Protein AF-A0A6L4ZLK7-F1 (afdb_monomer)

Sequence (116 aa):
DGSIREAPELDFTKRKELFRARAYHLLGQIRFKQGQLEEASKALKLSVDTFAESAEQRIAISHLATVTQVSGNDKEALNLYIKSYNKYDENATVQKSMIENLYRKIHGSVEGLELK

pLDDT: mean 93.11, std 10.67, range [40.44, 98.75]

Structure (mmCIF, N/CA/C/O backbone):
data_AF-A0A6L4ZLK7-F1
#
_entry.id   AF-A0A6L4ZLK7-F1
#
loop_
_atom_site.group_PDB
_atom_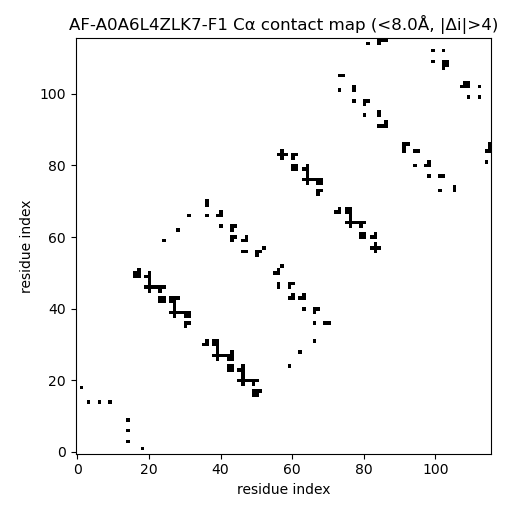site.id
_atom_site.type_symbol
_atom_site.label_atom_id
_atom_site.label_alt_id
_atom_site.label_comp_id
_atom_site.label_asym_id
_atom_site.label_entity_id
_atom_site.label_seq_id
_atom_site.pdbx_PDB_ins_code
_atom_site.Cartn_x
_atom_site.Cartn_y
_atom_site.Cartn_z
_atom_site.occupancy
_atom_site.B_iso_or_equiv
_atom_site.auth_seq_id
_atom_site.auth_comp_id
_atom_site.auth_asym_id
_atom_site.auth_atom_id
_atom_site.pdbx_PDB_model_num
ATOM 1 N N . ASP A 1 1 ? -3.822 -6.164 -20.561 1.00 40.44 1 ASP A N 1
ATOM 2 C CA . ASP A 1 1 ? -2.827 -6.006 -21.629 1.00 40.44 1 ASP A CA 1
ATOM 3 C C . ASP A 1 1 ? -1.469 -5.812 -20.983 1.00 40.44 1 ASP A C 1
ATOM 5 O O . ASP A 1 1 ? -1.395 -5.185 -19.940 1.00 40.44 1 ASP A O 1
ATOM 9 N N . GLY A 1 2 ? -0.441 -6.494 -21.478 1.00 47.56 2 GLY A N 1
ATOM 10 C CA . GLY A 1 2 ? 0.910 -6.515 -20.892 1.00 47.56 2 GLY A CA 1
ATOM 11 C C . GLY A 1 2 ? 1.971 -6.433 -21.983 1.00 47.56 2 GLY A C 1
ATOM 12 O O . GLY A 1 2 ? 3.002 -7.097 -21.923 1.00 47.56 2 GLY A O 1
ATOM 13 N N . SER A 1 3 ? 1.652 -5.702 -23.047 1.00 52.94 3 SER A N 1
ATOM 14 C CA . SER A 1 3 ? 2.485 -5.606 -24.237 1.00 52.94 3 SER A CA 1
ATOM 15 C C . SER A 1 3 ? 3.661 -4.663 -23.997 1.00 52.94 3 SER A C 1
ATOM 17 O O . SER A 1 3 ? 3.519 -3.603 -23.394 1.00 52.94 3 SER A O 1
ATOM 19 N N . ILE A 1 4 ? 4.817 -5.009 -24.571 1.00 50.88 4 ILE A N 1
ATOM 20 C CA . ILE A 1 4 ? 6.055 -4.205 -24.618 1.00 50.88 4 ILE A CA 1
ATOM 21 C C . ILE A 1 4 ? 5.803 -2.770 -25.143 1.00 50.88 4 ILE A C 1
ATOM 23 O O . ILE A 1 4 ? 6.613 -1.875 -24.918 1.00 50.88 4 ILE A O 1
ATOM 27 N N . ARG A 1 5 ? 4.666 -2.542 -25.814 1.00 60.53 5 ARG A N 1
ATOM 28 C CA . ARG A 1 5 ? 4.244 -1.260 -26.394 1.00 60.53 5 ARG A CA 1
ATOM 29 C C . ARG A 1 5 ? 3.728 -0.222 -25.391 1.00 60.53 5 ARG A C 1
ATOM 31 O O . ARG A 1 5 ? 3.576 0.921 -25.795 1.00 60.53 5 ARG A O 1
ATOM 38 N N . GLU A 1 6 ? 3.443 -0.587 -24.141 1.00 67.25 6 GLU A N 1
ATOM 39 C CA . GLU A 1 6 ? 2.865 0.354 -23.159 1.00 67.25 6 GLU A CA 1
ATOM 40 C C . GLU A 1 6 ? 3.884 1.324 -22.546 1.00 67.25 6 GLU A C 1
ATOM 42 O O . GLU A 1 6 ? 3.484 2.359 -22.029 1.00 67.25 6 GLU A O 1
ATOM 47 N N . ALA A 1 7 ? 5.181 1.004 -22.612 1.00 70.19 7 ALA A N 1
ATOM 48 C CA . ALA A 1 7 ? 6.256 1.832 -22.057 1.00 70.19 7 ALA A CA 1
ATOM 49 C C . ALA A 1 7 ? 7.489 1.852 -22.990 1.00 70.19 7 ALA A C 1
ATOM 51 O O . ALA A 1 7 ? 8.555 1.302 -22.658 1.00 70.19 7 ALA A O 1
ATOM 52 N N . PRO A 1 8 ? 7.340 2.375 -24.224 1.00 72.31 8 PRO A N 1
ATOM 53 C CA . PRO A 1 8 ? 8.416 2.413 -25.215 1.00 72.31 8 PRO A CA 1
ATOM 54 C C . PRO A 1 8 ? 9.613 3.265 -24.765 1.00 72.31 8 PRO A C 1
ATOM 56 O O . PRO A 1 8 ? 10.737 2.998 -25.185 1.00 72.31 8 PRO A O 1
ATOM 59 N N . GLU A 1 9 ? 9.387 4.241 -23.887 1.00 82.00 9 GLU A N 1
ATOM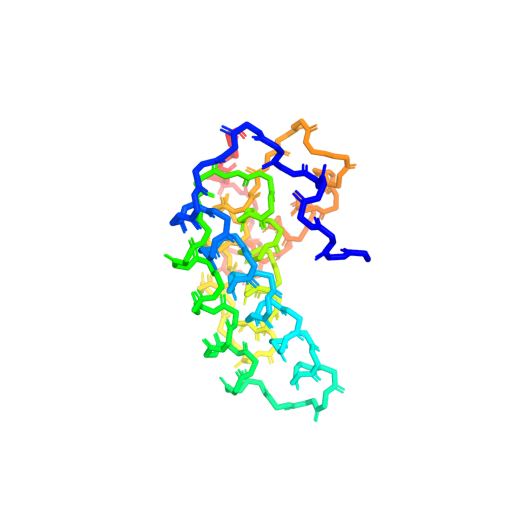 60 C CA . GLU A 1 9 ? 10.384 5.160 -23.333 1.00 82.00 9 GLU A CA 1
ATOM 61 C C . GLU A 1 9 ? 11.306 4.530 -22.281 1.00 82.00 9 GLU A C 1
ATOM 63 O O . GLU A 1 9 ? 12.382 5.061 -22.003 1.00 82.00 9 GLU A O 1
ATOM 68 N N . LEU A 1 10 ? 10.911 3.400 -21.689 1.00 85.06 10 LEU A N 1
ATOM 69 C CA . LEU A 1 10 ? 11.715 2.717 -20.679 1.00 85.06 10 LEU A CA 1
ATOM 70 C C . LEU A 1 10 ? 12.849 1.903 -21.316 1.00 85.06 10 LEU A C 1
ATOM 72 O O . LEU A 1 10 ? 12.748 1.409 -22.438 1.00 85.06 10 LEU A O 1
ATOM 76 N N . ASP A 1 11 ? 13.942 1.697 -20.586 1.00 89.31 11 ASP A N 1
ATOM 77 C CA . ASP A 1 11 ? 14.944 0.704 -20.973 1.00 89.31 11 A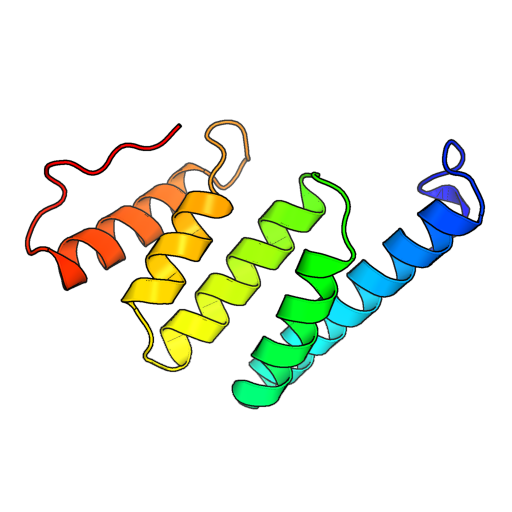SP A CA 1
ATOM 78 C C . ASP A 1 11 ? 14.467 -0.728 -20.644 1.00 89.31 11 ASP A C 1
ATOM 80 O O . ASP A 1 11 ? 13.407 -0.955 -20.049 1.00 89.31 11 ASP A O 1
ATOM 84 N N . PHE A 1 12 ? 15.235 -1.732 -21.072 1.00 87.31 12 PHE A N 1
ATOM 85 C CA . PHE A 1 12 ? 14.903 -3.137 -20.821 1.00 87.31 12 PHE A CA 1
ATOM 86 C C . PHE A 1 12 ? 14.779 -3.469 -19.325 1.00 87.31 12 PHE A C 1
ATOM 88 O O . PHE A 1 12 ? 13.866 -4.201 -18.938 1.00 87.31 12 PHE A O 1
ATOM 95 N N . THR A 1 13 ? 15.671 -2.934 -18.491 1.00 90.38 13 THR A N 1
ATOM 96 C CA . THR A 1 13 ? 15.705 -3.204 -17.049 1.00 90.38 13 THR A CA 1
ATOM 97 C C . THR A 1 13 ? 14.459 -2.646 -16.375 1.00 90.38 13 THR A C 1
ATOM 99 O O . THR A 1 13 ? 13.750 -3.390 -15.697 1.00 90.38 13 THR A O 1
ATOM 102 N N . LYS A 1 14 ? 14.117 -1.387 -16.656 1.00 89.81 14 LYS A N 1
ATOM 103 C CA . LYS A 1 14 ? 12.923 -0.729 -1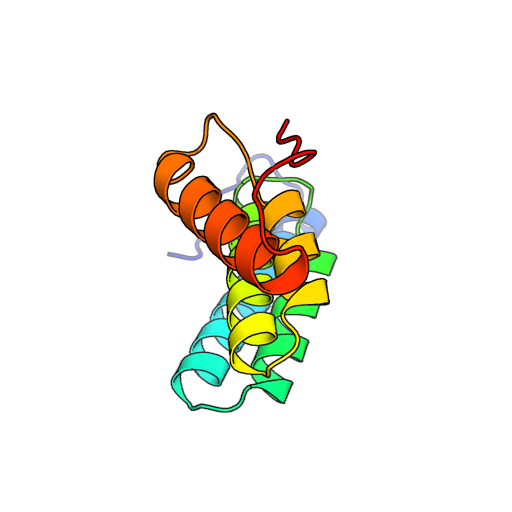6.112 1.00 89.81 14 LYS A CA 1
ATOM 104 C C . LYS A 1 14 ? 11.633 -1.400 -16.571 1.00 89.81 14 LYS A C 1
ATOM 106 O O . LYS A 1 14 ? 10.727 -1.597 -15.767 1.00 89.81 14 LYS A O 1
ATOM 111 N N . ARG A 1 15 ? 11.547 -1.832 -17.837 1.00 89.44 15 ARG A N 1
ATOM 112 C CA . ARG A 1 15 ? 10.400 -2.633 -18.305 1.00 89.44 15 ARG A CA 1
ATOM 113 C C . ARG A 1 15 ? 10.285 -3.948 -17.546 1.00 89.44 15 ARG A C 1
ATOM 115 O O . ARG A 1 15 ? 9.192 -4.325 -17.137 1.00 89.44 15 ARG A O 1
ATOM 122 N N . LYS A 1 16 ? 11.398 -4.656 -17.348 1.00 92.19 16 LYS A N 1
ATOM 123 C CA . LYS A 1 16 ? 11.409 -5.922 -16.606 1.00 92.19 16 LYS A CA 1
ATOM 124 C C . LYS A 1 16 ? 10.919 -5.734 -15.169 1.00 92.19 16 LYS A C 1
ATOM 126 O O . LYS A 1 16 ? 10.154 -6.568 -14.688 1.00 92.19 16 LYS A O 1
ATOM 131 N N . GLU A 1 17 ? 11.337 -4.664 -14.501 1.00 93.62 17 GLU A N 1
ATOM 132 C CA . GLU A 1 17 ? 10.866 -4.311 -13.157 1.00 93.62 17 GLU A CA 1
ATOM 133 C C . GLU A 1 17 ? 9.377 -3.969 -13.152 1.00 93.62 17 GLU A C 1
ATOM 135 O O . GLU A 1 17 ? 8.637 -4.552 -12.363 1.00 93.62 17 GLU A O 1
ATOM 140 N N . LEU A 1 18 ? 8.913 -3.142 -14.093 1.00 93.31 18 LEU A N 1
ATOM 141 C CA . LEU A 1 18 ? 7.496 -2.807 -14.248 1.00 93.31 18 LEU A CA 1
ATOM 142 C C . LEU A 1 18 ? 6.624 -4.064 -14.403 1.00 93.31 18 LEU A C 1
ATOM 144 O O . LEU A 1 18 ? 5.656 -4.257 -13.665 1.00 93.31 18 LEU A O 1
ATOM 148 N N . PHE A 1 19 ? 6.986 -4.966 -15.320 1.00 93.12 19 PHE A N 1
ATOM 149 C CA . PHE A 1 19 ? 6.233 -6.206 -15.532 1.00 93.12 19 PHE A CA 1
ATOM 150 C C . PHE A 1 19 ? 6.276 -7.130 -14.316 1.00 93.12 19 PHE A C 1
ATOM 152 O O . PHE A 1 19 ? 5.267 -7.750 -13.977 1.00 93.12 19 PHE A O 1
ATOM 159 N N . ARG A 1 20 ? 7.418 -7.212 -13.628 1.00 96.38 20 ARG A N 1
ATOM 160 C CA . ARG A 1 20 ? 7.548 -7.983 -12.388 1.00 96.38 20 ARG A CA 1
ATOM 161 C C . ARG A 1 20 ? 6.657 -7.411 -11.283 1.00 96.38 20 ARG A C 1
ATOM 163 O O . ARG A 1 20 ? 5.963 -8.179 -10.620 1.00 96.38 20 ARG A O 1
ATOM 170 N N . ALA A 1 21 ? 6.636 -6.092 -11.114 1.00 97.25 21 ALA A N 1
ATOM 171 C CA . ALA A 1 21 ? 5.810 -5.418 -10.121 1.00 97.25 21 ALA A CA 1
ATOM 172 C C . ALA A 1 21 ? 4.313 -5.663 -10.371 1.00 97.25 21 ALA A C 1
ATOM 174 O O . ALA A 1 21 ? 3.592 -6.033 -9.442 1.00 97.25 21 ALA A O 1
ATOM 175 N N . ARG A 1 22 ? 3.865 -5.565 -11.632 1.00 96.81 22 ARG A N 1
ATOM 176 C CA . ARG A 1 22 ? 2.489 -5.892 -12.051 1.00 96.81 22 ARG A CA 1
ATOM 177 C C . ARG A 1 22 ? 2.145 -7.368 -11.843 1.00 96.81 22 ARG A C 1
ATOM 179 O O . ARG A 1 22 ? 1.055 -7.685 -11.375 1.00 96.81 22 ARG A O 1
ATOM 186 N N . ALA A 1 23 ? 3.073 -8.279 -12.139 1.00 98.25 23 ALA A N 1
ATOM 187 C CA . ALA A 1 23 ? 2.867 -9.709 -11.914 1.00 98.25 23 ALA A CA 1
ATOM 188 C C . ALA A 1 23 ? 2.676 -10.027 -10.422 1.00 98.25 23 ALA A C 1
ATOM 190 O O . ALA A 1 23 ? 1.754 -10.758 -10.059 1.00 98.25 23 ALA A O 1
ATOM 191 N N . TYR A 1 24 ? 3.500 -9.437 -9.551 1.00 98.69 24 TYR A N 1
ATOM 192 C CA . TYR A 1 24 ? 3.332 -9.558 -8.104 1.00 98.69 24 TYR A CA 1
ATOM 193 C C . TYR A 1 24 ? 2.033 -8.924 -7.604 1.00 98.69 24 TYR A C 1
ATOM 195 O O . TYR A 1 24 ? 1.369 -9.506 -6.745 1.00 98.69 24 TYR A O 1
ATOM 203 N N . HIS A 1 25 ? 1.636 -7.776 -8.161 1.00 98.56 25 HIS A N 1
ATOM 204 C CA . HIS A 1 25 ? 0.375 -7.114 -7.820 1.00 98.56 25 HIS A CA 1
ATOM 205 C C . HIS A 1 25 ? -0.819 -8.028 -8.089 1.00 98.56 25 HIS A C 1
ATOM 207 O O . HIS A 1 25 ? -1.610 -8.302 -7.185 1.00 98.56 25 HIS A O 1
ATOM 213 N N . LEU A 1 26 ? -0.889 -8.574 -9.306 1.00 98.62 26 LEU A N 1
ATOM 214 C CA . LEU A 1 26 ? -1.949 -9.485 -9.721 1.00 98.62 26 LEU A CA 1
ATOM 215 C C . LEU A 1 26 ? -1.960 -10.759 -8.872 1.00 98.62 26 LEU A C 1
ATOM 217 O O . LEU A 1 26 ? -3.023 -11.186 -8.419 1.00 98.62 26 LEU A O 1
ATOM 221 N N . LEU A 1 27 ? -0.787 -11.348 -8.614 1.00 98.75 27 LEU A N 1
ATOM 222 C CA . LEU A 1 27 ? -0.666 -12.510 -7.735 1.00 98.75 27 LEU A CA 1
ATOM 223 C C . LEU A 1 27 ? -1.237 -12.206 -6.346 1.00 98.75 27 LEU A C 1
ATOM 225 O O . LEU A 1 27 ? -2.031 -12.987 -5.827 1.00 98.75 27 LEU A O 1
ATOM 229 N N . GLY A 1 28 ? -0.882 -11.059 -5.770 1.00 98.69 28 GLY A N 1
ATOM 230 C CA . GLY A 1 28 ? -1.387 -10.621 -4.476 1.00 98.69 28 GLY A CA 1
ATOM 231 C C . GLY A 1 28 ? -2.905 -10.472 -4.443 1.00 98.69 28 GLY A C 1
ATOM 232 O O . GLY A 1 28 ? -3.556 -10.985 -3.535 1.00 98.69 28 GLY A O 1
ATOM 233 N N . GLN A 1 29 ? -3.494 -9.861 -5.473 1.00 98.69 29 GLN A N 1
ATOM 234 C CA . GLN A 1 29 ? -4.949 -9.749 -5.595 1.00 98.69 29 GLN A CA 1
ATOM 235 C C . GLN A 1 29 ? -5.639 -11.114 -5.743 1.00 98.69 29 GLN A C 1
ATOM 237 O O . GLN A 1 29 ? -6.702 -11.326 -5.160 1.00 98.69 29 GLN A O 1
ATOM 242 N N . ILE A 1 30 ? -5.054 -12.048 -6.500 1.00 98.75 30 ILE A N 1
ATOM 243 C CA . ILE A 1 30 ? -5.584 -13.414 -6.642 1.00 98.75 30 ILE A CA 1
ATOM 244 C C . ILE A 1 30 ? -5.566 -14.133 -5.291 1.00 98.75 30 ILE A C 1
ATOM 246 O O . ILE A 1 30 ? -6.586 -14.691 -4.887 1.00 98.75 30 ILE A O 1
ATOM 250 N N . ARG A 1 31 ? -4.443 -14.079 -4.568 1.00 98.75 31 ARG A N 1
ATOM 251 C CA . ARG A 1 31 ? -4.309 -14.684 -3.233 1.00 98.75 31 ARG A CA 1
ATOM 252 C C . ARG A 1 31 ? -5.297 -14.083 -2.240 1.00 98.75 31 ARG A C 1
ATOM 254 O O . ARG A 1 31 ? -5.947 -14.820 -1.505 1.00 98.75 31 ARG A O 1
ATOM 261 N N . PHE A 1 32 ? -5.498 -12.767 -2.289 1.00 98.62 32 PHE A N 1
ATOM 262 C CA . PHE A 1 32 ? -6.481 -12.094 -1.446 1.00 98.62 32 PHE A CA 1
ATOM 263 C C . PHE A 1 32 ? -7.904 -12.596 -1.717 1.00 98.62 32 PHE A C 1
ATOM 265 O O . PHE A 1 32 ? -8.616 -12.956 -0.783 1.00 98.62 32 PHE A O 1
ATOM 272 N N . LYS A 1 33 ? -8.296 -12.719 -2.992 1.00 98.38 33 LYS A N 1
ATOM 273 C CA . LYS A 1 33 ? -9.598 -13.289 -3.385 1.00 98.38 33 LYS A CA 1
ATOM 274 C C . LYS A 1 33 ? -9.772 -14.753 -2.961 1.00 98.38 33 LYS A C 1
ATOM 276 O O . LYS A 1 33 ? -10.900 -15.198 -2.798 1.00 98.38 33 LYS A O 1
ATOM 281 N N . GLN A 1 34 ? -8.677 -15.491 -2.778 1.00 98.50 34 GLN A N 1
ATOM 282 C CA . GLN A 1 34 ? -8.672 -16.864 -2.258 1.00 98.50 34 GLN A CA 1
ATOM 283 C C . GLN A 1 34 ? -8.684 -16.930 -0.720 1.00 98.50 34 GLN A C 1
ATOM 285 O O . GLN A 1 34 ? -8.643 -18.024 -0.165 1.00 98.50 34 GLN A O 1
ATOM 290 N N . GLY A 1 35 ? -8.706 -15.789 -0.021 1.00 98.06 35 GLY A N 1
ATOM 291 C CA . GLY A 1 35 ? -8.614 -15.728 1.442 1.00 98.06 35 GLY A CA 1
ATOM 292 C C . GLY A 1 35 ? -7.211 -16.013 1.992 1.00 98.06 35 GLY A C 1
ATOM 293 O O . GLY A 1 35 ? -7.034 -16.122 3.201 1.00 98.06 35 GLY A O 1
ATOM 294 N N . GLN A 1 36 ? -6.201 -16.114 1.126 1.00 98.62 36 GLN A N 1
ATOM 295 C CA . GLN A 1 36 ? -4.809 -16.389 1.487 1.00 98.62 36 GLN A CA 1
ATOM 296 C C . GLN A 1 36 ? -4.103 -15.078 1.851 1.00 98.62 36 GLN A C 1
ATOM 298 O O . GLN A 1 36 ? -3.351 -14.508 1.057 1.00 98.62 36 GLN A O 1
ATOM 303 N N . LEU A 1 37 ? -4.438 -14.538 3.027 1.00 98.31 37 LEU A N 1
ATOM 304 C CA . LEU A 1 37 ? -4.053 -13.183 3.442 1.00 98.31 37 LEU A CA 1
ATOM 305 C C . LEU A 1 37 ? -2.537 -13.004 3.613 1.00 98.31 37 LEU A C 1
ATOM 307 O O . LEU A 1 37 ? -1.995 -11.952 3.262 1.00 98.31 37 LEU A O 1
ATOM 311 N N . GLU A 1 38 ? -1.833 -14.024 4.109 1.00 98.25 38 GLU A N 1
ATOM 312 C CA . GLU A 1 38 ? -0.382 -13.961 4.305 1.00 98.25 38 GLU A CA 1
ATOM 313 C C . GLU A 1 38 ? 0.358 -13.927 2.958 1.00 98.25 38 GLU A C 1
ATOM 315 O O . GLU A 1 38 ? 1.223 -13.080 2.722 1.00 98.25 38 GLU A O 1
ATOM 320 N N . GLU A 1 39 ? -0.019 -14.802 2.031 1.00 98.50 39 GLU A N 1
ATOM 321 C CA . GLU A 1 39 ? 0.539 -14.884 0.683 1.00 98.50 39 GLU A CA 1
ATOM 322 C C . GLU A 1 39 ? 0.192 -13.648 -0.144 1.00 98.50 39 GLU A C 1
ATOM 324 O O . GLU A 1 39 ? 1.037 -13.148 -0.891 1.00 98.50 39 GLU A O 1
ATOM 329 N N . ALA A 1 40 ? -1.025 -13.125 0.017 1.00 98.75 40 ALA A N 1
ATOM 330 C CA . ALA A 1 40 ? -1.437 -11.869 -0.588 1.00 98.75 40 ALA A CA 1
ATOM 331 C C . ALA A 1 40 ? -0.555 -10.710 -0.117 1.00 98.75 40 ALA A C 1
ATOM 333 O O . ALA A 1 40 ? -0.035 -9.963 -0.946 1.00 98.75 40 ALA A O 1
ATOM 334 N N . SER A 1 41 ? -0.326 -10.605 1.196 1.00 98.50 41 SER A N 1
ATOM 335 C CA . SER A 1 41 ? 0.533 -9.568 1.779 1.00 98.50 41 SER A CA 1
ATOM 336 C C . SER A 1 41 ? 1.966 -9.670 1.261 1.00 98.50 41 SER A C 1
ATOM 338 O O . SER A 1 41 ? 2.544 -8.666 0.847 1.00 98.50 41 SER A O 1
ATOM 340 N N . LYS A 1 42 ? 2.534 -10.885 1.217 1.00 98.69 42 LYS A N 1
ATOM 341 C CA . LYS A 1 42 ? 3.887 -11.130 0.685 1.00 98.69 42 LYS A CA 1
ATOM 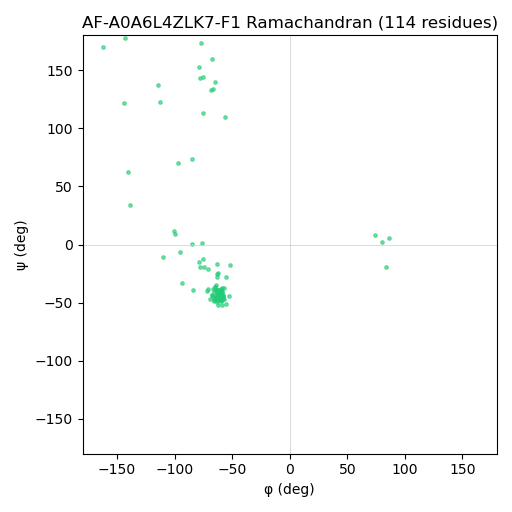342 C C . LYS A 1 42 ? 4.011 -10.689 -0.776 1.00 98.69 42 LYS A C 1
ATOM 344 O O . LYS A 1 42 ? 4.951 -9.977 -1.119 1.00 98.69 42 LYS A O 1
ATOM 349 N N . ALA A 1 43 ? 3.062 -11.076 -1.628 1.00 98.75 43 ALA A N 1
ATOM 350 C CA . ALA A 1 43 ? 3.086 -10.720 -3.044 1.00 98.75 43 ALA A CA 1
ATOM 351 C C . ALA A 1 43 ? 2.880 -9.212 -3.271 1.00 98.75 43 ALA A C 1
ATOM 353 O O . ALA A 1 43 ? 3.622 -8.602 -4.037 1.00 98.75 43 ALA A O 1
ATOM 354 N N . LEU A 1 44 ? 1.935 -8.580 -2.569 1.00 98.75 44 LEU A N 1
ATOM 355 C CA . LEU A 1 44 ? 1.715 -7.134 -2.674 1.00 98.75 44 LEU A CA 1
ATOM 356 C C . LEU A 1 44 ? 2.915 -6.332 -2.165 1.00 98.75 44 LEU A C 1
ATOM 358 O O . LEU A 1 44 ? 3.265 -5.330 -2.780 1.00 98.75 44 LEU A O 1
ATOM 362 N N . LYS A 1 45 ? 3.601 -6.788 -1.112 1.00 98.62 45 LYS A N 1
ATOM 363 C CA . LYS A 1 45 ? 4.837 -6.151 -0.644 1.00 98.62 45 LYS A CA 1
ATOM 364 C C . LYS A 1 45 ? 5.936 -6.191 -1.708 1.00 98.62 45 LYS A C 1
ATOM 366 O O . LYS A 1 45 ? 6.495 -5.151 -2.033 1.00 98.62 45 LYS A O 1
ATOM 371 N N . LEU A 1 46 ? 6.162 -7.351 -2.333 1.00 98.69 46 LEU A N 1
ATOM 372 C CA . LEU A 1 46 ? 7.106 -7.466 -3.452 1.00 98.69 46 LEU A CA 1
ATOM 373 C C . LEU A 1 46 ? 6.737 -6.541 -4.619 1.00 98.69 46 LEU A C 1
ATOM 375 O O . LEU A 1 46 ? 7.621 -5.979 -5.259 1.00 98.69 46 LEU A O 1
ATOM 379 N N . SER A 1 47 ? 5.443 -6.374 -4.896 1.00 98.56 47 SER A N 1
ATOM 380 C CA . SER A 1 47 ? 4.962 -5.436 -5.911 1.00 98.56 47 SER A CA 1
ATOM 381 C C . SER A 1 47 ? 5.317 -3.987 -5.567 1.00 98.56 47 SER A C 1
ATOM 383 O O . SER A 1 47 ? 5.951 -3.313 -6.378 1.00 98.56 47 SER A O 1
ATOM 385 N N . VAL A 1 48 ? 4.979 -3.535 -4.354 1.00 98.44 48 VAL A N 1
ATOM 386 C CA . VAL A 1 48 ? 5.270 -2.178 -3.859 1.00 98.44 48 VAL A CA 1
ATOM 387 C C . VAL A 1 48 ? 6.767 -1.876 -3.888 1.00 98.44 48 VAL A C 1
ATOM 389 O O . VAL A 1 48 ? 7.151 -0.802 -4.348 1.00 98.44 48 VAL A O 1
ATOM 392 N N . ASP A 1 49 ? 7.591 -2.829 -3.449 1.00 97.94 49 ASP A N 1
ATOM 393 C CA . ASP A 1 49 ? 9.050 -2.689 -3.386 1.00 97.94 49 ASP A CA 1
ATOM 394 C C . ASP A 1 49 ? 9.707 -2.689 -4.780 1.00 97.94 49 ASP A C 1
ATOM 396 O O . ASP A 1 49 ? 10.828 -2.210 -4.933 1.00 97.94 49 ASP A O 1
ATOM 400 N N . THR A 1 50 ? 9.027 -3.227 -5.802 1.00 97.06 50 THR A N 1
ATOM 401 C CA . THR A 1 50 ? 9.548 -3.284 -7.181 1.00 97.06 50 THR A CA 1
ATOM 402 C C . THR A 1 50 ? 9.101 -2.089 -8.026 1.00 97.06 50 THR A C 1
ATOM 404 O O . THR A 1 50 ? 9.829 -1.674 -8.926 1.00 97.06 50 THR A O 1
ATOM 407 N N . PHE A 1 51 ? 7.903 -1.543 -7.795 1.00 96.12 51 PHE A N 1
ATOM 408 C CA . PHE A 1 51 ? 7.448 -0.364 -8.531 1.00 96.12 51 PHE A CA 1
ATOM 409 C C . PHE A 1 51 ? 8.324 0.858 -8.217 1.00 96.12 51 PHE A C 1
ATOM 411 O O . PHE A 1 51 ? 8.641 1.133 -7.062 1.00 96.12 51 PHE A O 1
ATOM 418 N N . ALA A 1 52 ? 8.623 1.656 -9.244 1.00 93.25 52 ALA A N 1
ATOM 419 C CA . ALA A 1 52 ? 9.061 3.033 -9.044 1.00 93.25 52 ALA A CA 1
ATOM 420 C C . ALA A 1 52 ? 7.915 3.884 -8.466 1.00 93.25 52 ALA A C 1
ATOM 422 O O . ALA A 1 52 ? 6.737 3.545 -8.638 1.00 93.25 52 ALA A O 1
ATOM 423 N N . GLU A 1 53 ? 8.250 5.016 -7.840 1.00 92.50 53 GLU A N 1
ATOM 424 C CA . GLU A 1 53 ? 7.255 5.973 -7.346 1.00 92.50 53 GLU A CA 1
ATOM 425 C C . GLU A 1 53 ? 6.334 6.432 -8.483 1.00 92.50 53 GLU A C 1
ATOM 427 O O . GLU A 1 53 ? 6.740 7.108 -9.427 1.00 92.50 53 GLU A O 1
ATOM 432 N N . SER A 1 54 ? 5.081 5.984 -8.425 1.00 92.38 54 SER A N 1
ATOM 433 C CA . SER A 1 54 ? 4.116 6.099 -9.518 1.00 92.38 54 SER A CA 1
ATOM 434 C C . SER A 1 54 ? 2.688 5.903 -9.008 1.00 92.38 54 SER A C 1
ATOM 436 O O . SER A 1 54 ? 2.464 5.478 -7.871 1.00 92.38 54 SER A O 1
ATOM 438 N N . ALA A 1 55 ? 1.700 6.189 -9.861 1.00 92.69 55 ALA A N 1
ATOM 439 C CA . ALA A 1 55 ? 0.301 5.887 -9.560 1.00 92.69 55 ALA A CA 1
ATOM 440 C C . ALA A 1 55 ? 0.069 4.380 -9.345 1.00 92.69 55 ALA A C 1
ATOM 442 O O . ALA A 1 55 ? -0.640 3.995 -8.419 1.00 92.69 55 ALA A O 1
ATOM 443 N N . GLU A 1 56 ? 0.729 3.520 -10.128 1.00 94.00 56 GLU A N 1
ATOM 444 C CA . GLU A 1 56 ? 0.630 2.063 -9.969 1.00 94.00 56 GLU A CA 1
ATOM 445 C C . GLU A 1 56 ? 1.172 1.596 -8.612 1.00 94.00 56 GLU A C 1
ATOM 447 O O . GLU A 1 56 ? 0.546 0.761 -7.956 1.00 94.00 56 GLU A O 1
ATOM 452 N N . GLN A 1 57 ? 2.274 2.191 -8.133 1.00 96.69 57 GLN A N 1
ATOM 453 C CA . GLN A 1 57 ? 2.779 1.906 -6.790 1.00 96.69 57 GLN A CA 1
ATOM 454 C C . GLN A 1 57 ? 1.762 2.296 -5.713 1.00 96.69 57 GLN A C 1
ATOM 456 O O . GLN A 1 57 ? 1.517 1.508 -4.802 1.00 96.69 57 GLN A O 1
ATOM 461 N N . ARG A 1 58 ? 1.134 3.477 -5.813 1.00 96.12 58 ARG A N 1
ATOM 462 C CA . ARG A 1 58 ? 0.102 3.906 -4.850 1.00 96.12 58 ARG A CA 1
ATOM 463 C C . ARG A 1 58 ? -1.088 2.949 -4.830 1.00 96.12 58 ARG A C 1
ATOM 465 O O . ARG A 1 58 ? -1.550 2.583 -3.751 1.00 96.12 58 ARG A O 1
ATOM 472 N N . ILE A 1 59 ? -1.527 2.466 -5.993 1.00 96.06 59 ILE A N 1
ATOM 473 C CA . ILE A 1 59 ? -2.583 1.447 -6.095 1.00 96.06 59 ILE A CA 1
ATOM 474 C C . ILE A 1 59 ? -2.147 0.138 -5.416 1.00 96.06 59 ILE A C 1
ATOM 476 O O . ILE A 1 59 ? -2.919 -0.458 -4.663 1.00 96.06 59 ILE A O 1
ATOM 480 N N . ALA A 1 60 ? -0.908 -0.314 -5.632 1.00 98.06 60 ALA A N 1
ATOM 481 C CA . ALA A 1 60 ? -0.370 -1.498 -4.962 1.00 98.06 60 ALA A CA 1
ATOM 482 C C . ALA A 1 60 ? -0.298 -1.329 -3.434 1.00 98.06 60 ALA A C 1
ATOM 484 O O . ALA A 1 60 ? -0.681 -2.248 -2.707 1.00 98.06 60 ALA A O 1
ATOM 485 N N . ILE A 1 61 ? 0.105 -0.150 -2.946 1.00 98.38 61 ILE A N 1
ATOM 486 C CA . ILE A 1 61 ? 0.107 0.193 -1.515 1.00 98.38 61 ILE A CA 1
ATOM 487 C C . ILE A 1 61 ? -1.322 0.161 -0.951 1.00 98.38 61 ILE A C 1
ATOM 489 O O . ILE A 1 61 ? -1.534 -0.419 0.109 1.00 98.38 61 ILE A O 1
ATOM 493 N N . SER A 1 62 ? -2.312 0.708 -1.663 1.00 97.44 62 SER A N 1
ATOM 494 C CA . SER A 1 62 ? -3.718 0.701 -1.226 1.00 97.44 62 SER A CA 1
ATOM 495 C C . SER A 1 62 ? -4.297 -0.721 -1.128 1.00 97.44 62 SER A C 1
ATOM 497 O O . SER A 1 62 ? -4.994 -1.069 -0.168 1.00 97.44 62 SER A O 1
ATOM 499 N N . HIS A 1 63 ? -3.955 -1.604 -2.073 1.00 98.19 63 HIS A N 1
ATOM 500 C CA . HIS A 1 63 ? -4.316 -3.020 -1.963 1.00 98.19 63 HIS A CA 1
ATOM 501 C C . HIS A 1 63 ? -3.603 -3.700 -0.790 1.00 98.19 63 HIS A C 1
ATOM 503 O O . HIS A 1 63 ? -4.243 -4.456 -0.061 1.00 98.19 63 HIS A O 1
ATOM 509 N N . LEU A 1 64 ? -2.318 -3.411 -0.555 1.00 98.75 64 LEU A N 1
ATOM 510 C CA . LEU A 1 64 ? -1.600 -3.935 0.610 1.00 98.75 64 LEU A CA 1
ATOM 511 C C . LEU A 1 64 ? -2.239 -3.460 1.924 1.00 98.75 64 LEU A C 1
ATOM 513 O O . LEU A 1 64 ? -2.396 -4.266 2.840 1.00 98.75 64 LEU A O 1
ATOM 517 N N . ALA A 1 65 ? -2.667 -2.197 1.999 1.00 98.31 65 ALA A N 1
ATOM 518 C CA . ALA A 1 65 ? -3.404 -1.650 3.136 1.00 98.31 65 ALA A CA 1
ATOM 519 C C . ALA A 1 65 ? -4.693 -2.442 3.394 1.00 98.31 65 ALA A C 1
ATOM 521 O O . ALA A 1 65 ? -4.952 -2.858 4.521 1.00 98.31 65 ALA A O 1
ATOM 522 N N . THR A 1 66 ? -5.440 -2.746 2.330 1.00 98.12 66 THR A N 1
ATOM 523 C CA . THR A 1 66 ? -6.684 -3.527 2.403 1.00 98.12 66 THR A CA 1
ATOM 524 C C . THR A 1 66 ? -6.441 -4.934 2.952 1.00 98.12 66 THR A C 1
ATOM 526 O O . THR A 1 66 ? -7.133 -5.366 3.873 1.00 98.12 66 THR A O 1
ATOM 529 N 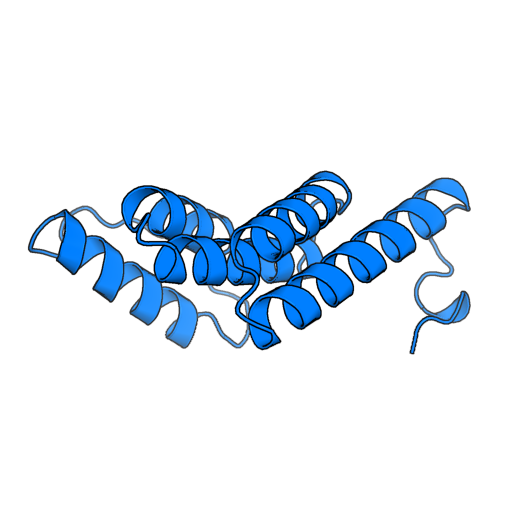N . VAL A 1 67 ? -5.434 -5.651 2.440 1.00 98.56 67 VAL A N 1
ATOM 530 C CA . VAL A 1 67 ? -5.087 -6.990 2.954 1.00 98.56 67 VAL A CA 1
ATOM 531 C C . VAL A 1 67 ? -4.641 -6.915 4.415 1.00 98.56 67 VAL A C 1
ATOM 533 O O . VAL A 1 67 ? -5.057 -7.736 5.234 1.00 98.56 67 VAL A O 1
ATOM 536 N N . THR A 1 68 ? -3.842 -5.906 4.758 1.00 98.44 68 THR A N 1
ATOM 537 C CA . THR A 1 68 ? -3.351 -5.671 6.122 1.00 98.44 68 THR A CA 1
ATOM 538 C C . THR A 1 68 ? -4.499 -5.401 7.098 1.00 98.44 68 THR A C 1
ATOM 540 O O . THR A 1 68 ? -4.512 -5.954 8.198 1.00 98.44 68 THR A O 1
ATOM 543 N N . GLN A 1 69 ? -5.503 -4.627 6.677 1.00 98.00 69 GLN A N 1
ATOM 544 C CA . GLN A 1 69 ? -6.696 -4.347 7.474 1.00 98.00 69 GLN A CA 1
ATOM 545 C C . GLN A 1 69 ? -7.527 -5.613 7.691 1.00 98.00 69 GLN A C 1
ATOM 547 O O . GLN A 1 69 ? -7.904 -5.918 8.819 1.00 98.00 69 GLN A O 1
ATOM 552 N N . VAL A 1 70 ? -7.788 -6.382 6.628 1.00 97.94 70 VAL A N 1
ATOM 553 C CA . VAL A 1 70 ? -8.541 -7.647 6.718 1.00 97.94 70 VAL A CA 1
ATOM 554 C C . VAL A 1 70 ? -7.806 -8.680 7.578 1.00 97.94 70 VAL A C 1
ATOM 556 O O . VAL A 1 70 ? -8.443 -9.490 8.244 1.00 97.94 70 VAL A O 1
ATOM 559 N N . SER A 1 71 ? -6.476 -8.605 7.638 1.00 97.31 71 SER A N 1
ATOM 560 C CA . SER A 1 71 ? -5.643 -9.419 8.535 1.00 97.31 71 SER A CA 1
ATOM 561 C C . SER A 1 71 ? -5.675 -8.948 10.000 1.00 97.31 71 SER A C 1
ATOM 563 O O . SER A 1 71 ? -4.992 -9.522 10.844 1.00 97.31 71 SER A O 1
ATOM 565 N N . GLY A 1 72 ? -6.444 -7.900 10.314 1.00 97.00 72 GLY A N 1
ATOM 566 C CA . GLY A 1 72 ? -6.644 -7.374 11.665 1.00 97.00 72 GLY A CA 1
ATOM 567 C C . GLY A 1 72 ? -5.600 -6.357 12.127 1.00 97.00 72 GLY A C 1
ATOM 568 O O . GLY A 1 72 ? -5.642 -5.931 13.281 1.00 97.00 72 GLY A O 1
ATOM 569 N N . ASN A 1 73 ? -4.671 -5.938 11.262 1.00 97.50 73 ASN A N 1
ATOM 570 C CA . ASN A 1 73 ? -3.636 -4.970 11.620 1.00 97.50 73 ASN A CA 1
ATOM 571 C C . ASN A 1 73 ? -4.023 -3.548 11.186 1.00 97.50 73 ASN A C 1
ATOM 573 O O . ASN A 1 73 ? -3.440 -2.963 10.274 1.00 97.50 73 ASN A O 1
ATOM 577 N N . ASP A 1 74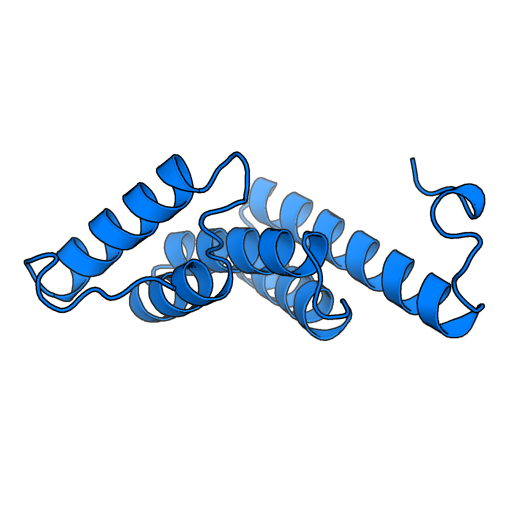 ? -5.020 -2.985 11.867 1.00 97.25 74 ASP A N 1
ATOM 578 C CA . ASP A 1 74 ? -5.578 -1.666 11.548 1.00 97.25 74 ASP A CA 1
ATOM 579 C C . ASP A 1 74 ? -4.534 -0.538 11.572 1.00 97.25 74 ASP A C 1
ATOM 581 O O . ASP A 1 74 ? -4.581 0.362 10.738 1.00 97.25 74 ASP A O 1
ATOM 585 N N . LYS A 1 75 ? -3.576 -0.574 12.509 1.00 97.38 75 LYS A N 1
ATOM 586 C CA . LYS A 1 75 ? -2.553 0.479 12.631 1.00 97.38 75 LYS A CA 1
ATOM 587 C C . LYS A 1 75 ? -1.653 0.531 11.403 1.00 97.38 75 LYS A C 1
ATOM 589 O O . LYS A 1 75 ? -1.408 1.606 10.864 1.00 97.38 75 LYS A O 1
ATOM 594 N N . GLU A 1 76 ? -1.183 -0.626 10.950 1.00 98.00 76 GLU A N 1
ATOM 595 C CA . GLU A 1 76 ? -0.337 -0.681 9.762 1.00 98.00 76 GLU A CA 1
ATOM 596 C C . GLU A 1 76 ? -1.135 -0.388 8.490 1.00 98.00 76 GLU A C 1
ATOM 598 O O . GLU A 1 76 ? -0.666 0.338 7.615 1.00 98.00 76 GLU A O 1
ATOM 603 N N . ALA A 1 77 ? -2.377 -0.869 8.410 1.00 98.31 77 ALA A N 1
ATOM 604 C CA . ALA A 1 77 ? -3.260 -0.535 7.301 1.00 98.31 77 ALA A CA 1
ATOM 605 C C . ALA A 1 77 ? -3.498 0.978 7.185 1.00 98.31 77 ALA A C 1
ATOM 607 O O . ALA A 1 77 ? -3.458 1.513 6.080 1.00 98.31 77 ALA A O 1
ATOM 608 N N . LEU A 1 78 ? -3.676 1.683 8.308 1.00 98.12 78 LEU A N 1
ATOM 609 C CA . LEU A 1 78 ? -3.811 3.140 8.325 1.00 98.12 78 LEU A CA 1
ATOM 610 C C . LEU A 1 78 ? -2.571 3.826 7.744 1.00 98.12 78 LEU A C 1
ATOM 612 O O . LEU A 1 78 ? -2.704 4.679 6.865 1.00 98.12 78 LEU A O 1
ATOM 616 N N . ASN A 1 79 ? -1.376 3.424 8.184 1.00 97.62 79 ASN A N 1
ATOM 617 C CA . ASN A 1 79 ? -0.120 3.967 7.660 1.00 97.62 79 ASN A CA 1
ATOM 618 C C . ASN A 1 79 ? -0.010 3.766 6.143 1.00 97.62 79 ASN A C 1
ATOM 620 O O . ASN A 1 79 ? 0.373 4.683 5.414 1.00 97.62 79 ASN A O 1
ATOM 624 N N . LEU A 1 80 ? -0.376 2.579 5.657 1.00 98.19 80 LEU A N 1
ATOM 625 C CA . LEU A 1 80 ? -0.347 2.255 4.235 1.00 98.19 80 LEU A CA 1
ATOM 626 C C . LEU A 1 80 ? -1.382 3.060 3.442 1.00 98.19 80 LEU A C 1
ATOM 628 O O . LEU A 1 80 ? -1.033 3.603 2.397 1.00 98.19 80 LEU A O 1
ATOM 632 N N . TYR A 1 81 ? -2.614 3.207 3.938 1.00 97.56 81 TYR A N 1
ATOM 633 C CA . TYR A 1 81 ? -3.623 4.028 3.268 1.00 97.56 81 TYR A CA 1
ATOM 634 C C . TYR A 1 81 ? -3.200 5.495 3.166 1.00 97.56 81 TYR A C 1
ATOM 636 O O . TYR A 1 81 ? -3.330 6.088 2.095 1.00 97.56 81 TYR A O 1
ATOM 644 N N . ILE A 1 82 ? -2.639 6.066 4.238 1.00 97.31 82 ILE A N 1
ATOM 645 C CA . ILE A 1 82 ? -2.081 7.426 4.221 1.00 97.31 82 ILE A CA 1
ATOM 646 C C . ILE A 1 82 ? -0.944 7.521 3.198 1.00 97.31 82 ILE A C 1
ATOM 648 O O . ILE A 1 82 ? -0.890 8.477 2.429 1.00 97.31 82 ILE A O 1
ATOM 652 N N . LYS A 1 83 ? -0.062 6.516 3.135 1.00 96.31 83 LYS A N 1
ATOM 653 C CA . LYS A 1 83 ? 1.037 6.470 2.160 1.00 96.31 83 LYS A CA 1
ATOM 654 C C . LYS A 1 83 ? 0.542 6.374 0.710 1.00 96.31 83 LYS A C 1
ATOM 656 O O . LYS A 1 83 ? 1.183 6.931 -0.176 1.00 96.31 83 LYS A O 1
ATOM 661 N N . SER A 1 84 ? -0.562 5.671 0.448 1.00 96.00 84 SER A N 1
ATOM 662 C CA . SER A 1 84 ? -1.154 5.588 -0.896 1.00 96.00 84 SER A CA 1
ATOM 663 C C . SER A 1 84 ? -1.982 6.809 -1.287 1.00 96.00 84 SER A C 1
ATOM 665 O O . SER A 1 84 ? -2.301 6.952 -2.466 1.00 96.00 84 SER A O 1
ATOM 667 N N . TYR A 1 85 ? -2.350 7.662 -0.329 1.00 97.06 85 TYR A N 1
ATOM 668 C CA . TYR A 1 85 ? -3.277 8.757 -0.570 1.00 97.06 85 TYR A CA 1
ATOM 669 C C . TYR A 1 85 ? -2.688 9.813 -1.506 1.00 97.06 85 TYR A C 1
ATOM 671 O O . TYR A 1 85 ? -1.564 10.284 -1.334 1.00 97.06 85 TYR A O 1
ATOM 679 N N . ASN A 1 86 ? -3.499 10.228 -2.473 1.00 94.94 86 ASN A N 1
ATOM 680 C CA . ASN A 1 86 ? -3.241 11.383 -3.312 1.00 94.94 86 ASN A CA 1
ATOM 681 C C . ASN A 1 86 ? -4.572 12.074 -3.607 1.00 94.94 86 ASN A C 1
ATOM 683 O O . ASN A 1 86 ? -5.474 11.473 -4.186 1.00 94.94 86 ASN A O 1
ATOM 687 N N . LYS A 1 87 ? -4.683 13.355 -3.248 1.00 94.94 87 LYS A N 1
ATOM 688 C CA . LYS A 1 87 ? -5.903 14.155 -3.449 1.00 94.94 87 LYS A CA 1
ATOM 689 C C . LYS A 1 87 ? -6.303 14.368 -4.912 1.00 94.94 87 LYS A C 1
ATOM 691 O O . LYS A 1 87 ? -7.431 14.777 -5.164 1.00 94.94 87 LYS A O 1
ATOM 696 N N . TYR A 1 88 ? -5.385 14.139 -5.850 1.00 93.44 88 TYR A N 1
ATOM 697 C CA . TYR A 1 88 ? -5.634 14.274 -7.285 1.00 93.44 88 TYR A CA 1
ATOM 698 C C . TYR A 1 88 ? -6.007 12.948 -7.962 1.00 93.44 88 TYR A C 1
ATOM 700 O O .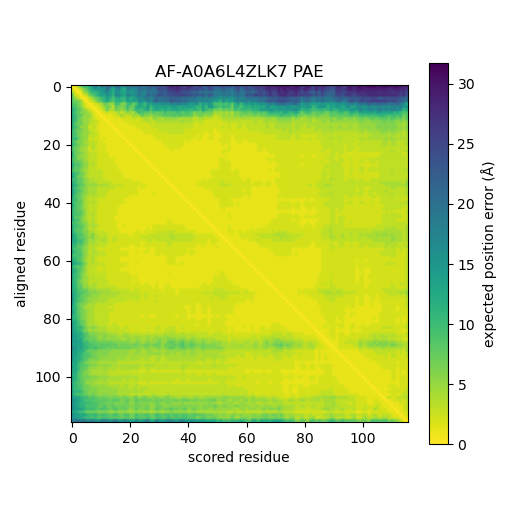 TYR A 1 88 ? -6.334 12.958 -9.146 1.00 93.44 88 TYR A O 1
ATOM 708 N N . ASP A 1 89 ? -5.949 11.819 -7.246 1.00 89.38 89 ASP A N 1
ATOM 709 C CA . ASP A 1 89 ? -6.398 10.532 -7.781 1.00 89.38 89 ASP A CA 1
ATOM 710 C C . ASP A 1 89 ? -7.949 10.499 -7.797 1.00 89.38 89 ASP A C 1
ATOM 712 O O . ASP A 1 89 ? -8.613 11.024 -6.901 1.00 89.38 89 ASP A O 1
ATOM 716 N N . GLU A 1 90 ? -8.551 9.865 -8.807 1.00 89.31 90 GLU A N 1
ATOM 717 C CA . GLU A 1 90 ? -10.016 9.804 -9.020 1.00 89.31 90 GLU A CA 1
ATOM 718 C C . GLU A 1 90 ? -10.803 9.247 -7.818 1.00 89.31 90 GLU A C 1
ATOM 720 O O . GLU A 1 90 ? -11.957 9.585 -7.563 1.00 89.31 90 GLU A O 1
ATOM 725 N N . ASN A 1 91 ? -10.139 8.400 -7.045 1.00 88.19 91 ASN A N 1
ATOM 726 C CA . ASN A 1 91 ? -10.633 7.664 -5.896 1.00 88.19 91 ASN A CA 1
ATOM 727 C C . ASN A 1 91 ? -10.222 8.309 -4.556 1.00 88.19 91 ASN A C 1
ATOM 729 O O . ASN A 1 91 ? -10.431 7.705 -3.500 1.00 88.19 91 ASN A O 1
ATOM 733 N N . ALA A 1 92 ? -9.699 9.544 -4.568 1.00 92.44 92 ALA A N 1
ATOM 734 C CA . ALA A 1 92 ? -9.269 10.283 -3.379 1.00 92.44 92 ALA A CA 1
ATOM 735 C C . ALA A 1 92 ? -10.355 10.370 -2.299 1.00 92.44 92 ALA A C 1
ATOM 737 O O . ALA A 1 92 ? -10.073 10.127 -1.129 1.00 92.44 92 ALA A O 1
ATOM 738 N N . THR A 1 93 ? -11.607 10.656 -2.669 1.00 94.44 93 THR A N 1
ATOM 739 C CA . THR A 1 93 ? -12.719 10.740 -1.706 1.00 94.44 93 THR A CA 1
ATOM 740 C C . THR A 1 93 ? -12.937 9.415 -0.979 1.00 94.44 93 THR A C 1
ATOM 742 O O . THR A 1 93 ? -13.064 9.399 0.243 1.00 94.44 93 THR A O 1
ATOM 745 N N . VAL A 1 94 ? -12.921 8.297 -1.710 1.00 92.81 94 VAL A N 1
ATOM 746 C CA . VAL A 1 94 ? -13.110 6.962 -1.126 1.00 92.81 94 VAL A CA 1
ATOM 747 C C . VAL A 1 94 ? -11.934 6.609 -0.214 1.00 92.81 94 VAL A C 1
ATOM 749 O O . VAL A 1 94 ? -12.143 6.149 0.908 1.00 92.81 94 VAL A O 1
ATOM 752 N N . GLN A 1 95 ? -10.699 6.865 -0.658 1.00 94.00 95 GLN A N 1
ATOM 753 C CA . GLN A 1 95 ? -9.505 6.636 0.160 1.00 94.00 95 GLN A CA 1
ATOM 754 C C . GLN A 1 95 ? -9.517 7.481 1.435 1.00 94.00 95 GLN A C 1
ATOM 756 O O . GLN A 1 95 ? -9.260 6.956 2.515 1.00 94.00 95 GLN A O 1
ATOM 761 N N . LYS A 1 96 ? -9.887 8.761 1.334 1.00 96.50 96 LYS A N 1
ATOM 762 C CA . LYS A 1 96 ? -10.029 9.650 2.489 1.00 96.50 96 LYS A CA 1
ATOM 763 C C . LYS A 1 96 ? -11.031 9.092 3.498 1.00 96.50 96 LYS A C 1
ATOM 765 O O . LYS A 1 96 ? -10.700 9.003 4.674 1.00 96.50 96 LYS A O 1
ATOM 770 N N . SER A 1 97 ? -12.204 8.639 3.052 1.00 96.00 97 SER A N 1
ATOM 771 C CA . SER A 1 97 ? -13.189 8.020 3.948 1.00 96.00 97 SER A CA 1
ATOM 772 C C . SER A 1 97 ? -12.668 6.741 4.612 1.00 96.00 97 SER A C 1
ATOM 774 O O . SER A 1 97 ? -12.921 6.524 5.796 1.00 96.00 97 SER A O 1
ATOM 776 N N . MET A 1 98 ? -11.920 5.897 3.891 1.00 95.12 98 MET A N 1
ATOM 777 C CA . MET A 1 98 ? -11.277 4.715 4.483 1.00 95.12 98 MET A CA 1
ATOM 778 C C . MET A 1 98 ? -10.276 5.109 5.579 1.00 95.12 98 MET A C 1
ATOM 780 O O . MET A 1 98 ? -10.315 4.541 6.672 1.00 95.12 98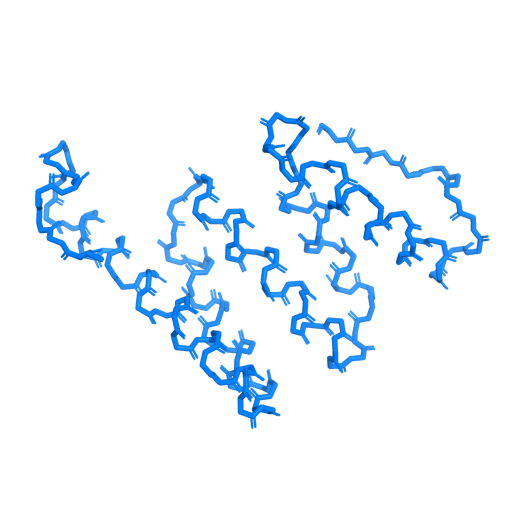 MET A O 1
ATOM 784 N N . ILE A 1 99 ? -9.438 6.117 5.318 1.00 98.00 99 ILE A N 1
ATOM 785 C CA . ILE A 1 99 ? -8.457 6.633 6.280 1.00 98.00 99 ILE A CA 1
ATOM 786 C C . ILE A 1 99 ? -9.153 7.214 7.511 1.00 98.00 99 ILE A C 1
ATOM 788 O O . ILE A 1 99 ? -8.809 6.847 8.629 1.00 98.00 99 ILE A O 1
ATOM 792 N N . GLU A 1 100 ? -10.152 8.077 7.329 1.00 97.81 100 GLU A N 1
ATOM 793 C CA . GLU A 1 100 ? -10.891 8.706 8.429 1.00 97.81 100 GLU A CA 1
ATOM 794 C C . GLU A 1 100 ? -11.588 7.673 9.320 1.00 97.81 100 GLU A C 1
ATOM 796 O O . GLU A 1 100 ? -11.541 7.780 10.547 1.00 97.81 100 GLU A O 1
ATOM 801 N N . ASN A 1 101 ? -12.203 6.649 8.723 1.00 96.81 101 ASN A N 1
ATOM 802 C CA . ASN A 1 101 ? -12.857 5.575 9.468 1.00 96.81 101 ASN A CA 1
ATOM 803 C C . ASN A 1 101 ? -11.856 4.777 10.306 1.00 96.81 101 ASN A C 1
ATOM 805 O O . ASN A 1 101 ? -12.111 4.497 11.479 1.00 96.81 101 ASN A O 1
ATOM 809 N N . LEU A 1 102 ? -10.710 4.424 9.721 1.00 96.94 102 LEU A N 1
ATOM 810 C CA . LEU A 1 102 ? -9.688 3.641 10.404 1.00 96.94 102 LEU A CA 1
ATOM 811 C C . LEU A 1 102 ? -8.965 4.465 11.478 1.00 96.94 102 LEU A C 1
ATOM 813 O O . LEU A 1 102 ? -8.754 3.982 12.589 1.00 96.94 102 LEU A O 1
ATOM 817 N N . TYR A 1 103 ? -8.677 5.734 11.190 1.00 98.12 103 TYR A N 1
ATOM 818 C CA . TYR A 1 103 ? -8.115 6.680 12.149 1.00 98.12 103 TYR A CA 1
ATOM 819 C C . TYR A 1 103 ? -9.058 6.865 13.340 1.00 98.12 103 TYR A C 1
ATOM 821 O O . TYR A 1 103 ? -8.643 6.691 14.483 1.00 98.12 103 TYR A O 1
ATOM 829 N N . ARG A 1 104 ? -10.356 7.090 13.098 1.00 97.75 104 ARG A N 1
ATOM 830 C CA . ARG A 1 104 ? -11.363 7.170 14.166 1.00 97.75 104 ARG A CA 1
ATOM 831 C C . ARG A 1 104 ? -11.458 5.878 14.972 1.00 97.75 104 ARG A C 1
ATOM 833 O O . ARG A 1 104 ? -11.591 5.946 16.188 1.00 97.75 104 ARG A O 1
ATOM 840 N N . LYS A 1 105 ? -11.371 4.708 14.333 1.00 96.31 105 LYS A N 1
ATOM 841 C CA . LYS A 1 105 ? -11.357 3.412 15.031 1.00 96.31 105 LYS A CA 1
ATOM 842 C C . LYS A 1 105 ? -10.171 3.294 15.997 1.00 96.31 105 LYS A C 1
ATOM 844 O O . LYS A 1 105 ? -10.330 2.733 17.076 1.00 96.31 105 LYS A O 1
ATOM 849 N N . ILE A 1 106 ? -9.003 3.817 15.621 1.00 96.75 106 ILE A N 1
ATOM 850 C CA . ILE A 1 106 ? -7.766 3.727 16.412 1.00 96.75 106 ILE A CA 1
ATOM 851 C C . ILE A 1 106 ? -7.687 4.821 17.488 1.00 96.75 106 ILE A C 1
ATOM 853 O O . ILE A 1 106 ? -7.229 4.549 18.597 1.00 96.75 106 ILE A O 1
ATOM 857 N N . HIS A 1 107 ? -8.118 6.042 17.170 1.00 96.38 107 HIS A N 1
ATOM 858 C CA . HIS A 1 107 ? -7.900 7.240 17.990 1.00 96.38 107 HIS A CA 1
ATOM 859 C C . HIS A 1 107 ? -9.171 7.783 18.664 1.00 96.38 107 HIS A C 1
ATOM 861 O O . HIS A 1 107 ? -9.085 8.659 19.517 1.00 96.38 107 HIS A O 1
ATOM 867 N N . GLY A 1 108 ? -10.356 7.290 18.299 1.00 96.19 108 GLY A N 1
ATOM 868 C CA . GLY A 1 108 ? -11.653 7.740 18.818 1.00 96.19 108 GLY A CA 1
ATOM 869 C C . GLY A 1 108 ? -12.232 8.979 18.120 1.00 96.19 108 GLY A C 1
ATOM 870 O O . GLY A 1 108 ? -13.442 9.200 18.165 1.00 96.19 108 GLY A O 1
ATOM 871 N N . SER A 1 109 ? -11.414 9.763 17.417 1.00 95.44 109 SER A N 1
ATOM 872 C CA . SER A 1 109 ? -11.828 10.933 16.629 1.00 95.44 109 SER A CA 1
ATOM 873 C C . SER A 1 109 ? -11.001 11.038 15.342 1.00 95.44 109 SER A C 1
ATOM 875 O O . SER A 1 109 ? -10.124 10.214 15.116 1.00 95.44 109 SER A O 1
ATOM 877 N N . VAL A 1 110 ? -11.292 12.025 14.487 1.00 95.38 110 VAL A N 1
ATOM 878 C CA . VAL A 1 110 ? -10.457 12.383 13.315 1.00 95.38 110 VAL A CA 1
ATOM 879 C C . VAL A 1 110 ? -9.555 13.591 13.591 1.00 95.38 110 VAL A C 1
ATOM 881 O O . VAL A 1 110 ? -8.946 14.142 12.681 1.00 95.38 110 VAL A O 1
ATOM 884 N N . GLU A 1 111 ? -9.491 14.037 14.846 1.00 95.06 111 GLU A N 1
ATOM 885 C CA . GLU A 1 111 ? -8.683 15.188 15.237 1.00 95.06 111 GLU A CA 1
ATOM 886 C C . GLU A 1 111 ? -7.188 14.856 15.106 1.00 95.06 111 GLU A C 1
ATOM 888 O O . GLU A 1 111 ? -6.734 13.780 15.508 1.00 95.06 111 GLU A O 1
ATOM 893 N N . GLY A 1 112 ? -6.431 15.764 14.486 1.00 91.44 112 GLY A N 1
ATOM 894 C CA . GLY A 1 112 ? -5.008 15.575 14.190 1.00 91.44 112 GLY A CA 1
ATOM 895 C C . GLY A 1 112 ? -4.699 14.724 12.951 1.00 91.44 112 GLY A C 1
ATOM 896 O O . GLY A 1 112 ? -3.524 14.498 12.664 1.00 91.44 112 GLY A O 1
ATOM 897 N N . LEU A 1 113 ? -5.710 14.259 12.203 1.00 94.88 113 LEU A N 1
ATOM 898 C CA . LEU A 1 113 ? -5.488 13.593 10.920 1.00 94.88 113 LEU A CA 1
ATOM 899 C C . LEU A 1 113 ? -5.133 14.620 9.835 1.00 94.88 113 LEU A C 1
ATOM 901 O O . LEU A 1 113 ? -5.984 15.387 9.391 1.00 94.88 113 LEU A O 1
ATOM 905 N N . GLU A 1 114 ? -3.895 14.560 9.352 1.00 90.81 114 GLU A N 1
ATOM 906 C CA . GLU A 1 114 ? -3.382 15.417 8.281 1.00 90.81 114 GLU A CA 1
ATOM 907 C C . GLU A 1 114 ? -3.094 14.590 7.019 1.00 90.81 114 GLU A C 1
ATOM 909 O O . GLU A 1 114 ? -2.304 13.643 7.045 1.00 90.81 114 GLU A O 1
ATOM 914 N N . LEU A 1 115 ? -3.721 14.957 5.897 1.00 90.56 115 LEU A N 1
ATOM 915 C CA . LEU A 1 115 ? -3.526 14.329 4.584 1.00 90.56 115 LEU A CA 1
ATOM 916 C C . LEU A 1 115 ? -2.890 15.330 3.612 1.00 90.56 115 LEU A C 1
ATOM 918 O O . LEU A 1 115 ? -3.284 16.495 3.582 1.00 90.56 115 LEU A O 1
ATOM 922 N N . LYS A 1 116 ? -1.914 14.880 2.816 1.00 77.38 116 LYS A N 1
ATOM 923 C CA . LYS A 1 116 ? -1.132 15.732 1.898 1.00 77.38 116 LYS A CA 1
ATOM 924 C C . LYS A 1 116 ? -1.751 15.831 0.495 1.00 77.38 116 LYS A C 1
ATOM 926 O O . LYS A 1 116 ? -2.324 14.823 0.031 1.00 77.38 116 LYS A O 1
#

Secondary structure (DSSP, 8-state):
---GGG-TTS-HHHHHHHHHHHHHHHHHHHHHHTT-HHHHHHHHHHHHHHS-SSHHHHHHHHHHHHHHHHTT-HHHHHHHHHHH--TTSTTHHHHHHHHHHHHHHHHSS-TT----

Foldseek 3Di:
DLDPPPCVPDDPVLSVLQSQLVVLLVQLVVCVVVVVLVSSLVSLVSSLVSDDPDLSNLVSLLSNLVSCVVVVNLVVSLVSLLVSADCPDPCNVVSVVVNQVSCCVVPVHCPPPDHD

Radius of gyration: 15.31 Å; Cα contacts (8 Å, |Δi|>4): 128; chains: 1; bounding box: 29×33×45 Å

Mean predicted aligned error: 4.1 Å

Nearest PDB structures (foldseek):
  2xev-assembly1_A  TM=8.426E-01  e=9.624E-02  Xanthomonas campestris
  2dba-assembly1_A  TM=8.561E-01  e=3.243E-01  Homo sapiens
  4r7s-assembly1_A  TM=8.861E-01  e=4.622E-01  Parabacteroides merdae ATCC 43184
  8gl8-assembly1_I  TM=7.761E-01  e=4.622E-01  Flavobacterium johnsoniae
  4lct-assembly1_A  TM=7.738E-01  e=3.501E+00  Arabidopsis thaliana

Solvent-accessible surface area (backbone atoms only — not comparable to full-atom values): 6286 Å² total; per-residue (Å²): 138,86,59,80,78,81,55,73,89,50,55,73,67,57,47,54,35,48,54,48,15,51,52,25,35,53,51,10,55,54,28,44,76,70,69,38,50,68,62,10,43,53,26,18,48,54,12,38,76,44,36,63,99,46,72,68,26,25,52,33,30,38,52,36,14,51,43,34,36,76,71,68,39,54,72,61,14,41,54,29,37,60,69,31,56,42,77,86,47,98,56,26,68,61,53,48,52,54,42,47,53,48,42,22,71,75,68,76,43,63,81,90,73,83,84,112